Protein AF-A0A6A3D4T0-F1 (afdb_monomer_lite)

Secondary structure (DSSP, 8-state):
-HHHHHHHHHHH-GGGPPTTTHHHHHHHHHHHHTS-HHHHHHHHHHHHHHHHHHHHHHHHHHSS-----HHHHHHHHHHHHHHHHHHHHHHHHHHHHHHHHHHHHHHHHHHHHHHHHHHHHGGGGHHHHHHHHHHHHHHHHHHHHHHHHHHHHHHHHHHHHHHHHHHHHHHHH--

Radius of gyration: 50.61 Å; chains: 1; bounding box: 106×32×136 Å

Sequence (175 aa):
MDTVLLQEVLAHNPFEAGRGSKTAAWAPIADPVGVDARRCRDHCGLLVVGFKSKIAASEKASGVVESHTEMDDLLANVAELAAEEEERKAEKTAEKEAKERDNERADGMRDEAMKGMNKRKTKGDILPALIERVRERDEFNREIAIRTVANEENRLALERERLELEKKERAAFIQ

Organism: NCBI:txid53985

Foldseek 3Di:
DLVLLLVLCVVQVLLPDDPPCSQVSQCVSCVVVVHHSVCSVVVLVVLLVVLVVLVVVCCVPPVDDPDDDVSNVSSVVSNVSNVVSVVVVVVVVVVVVVVVVVVVVVVVVVVVVVVVVVVVVVCVVVVVVVVVVVVVVVVVVVVVVVVVVVVVVVVVVVVVVVVVVVVVVVVVVVD

pLDDT: mean 89.01, std 10.06, range [47.88, 97.5]

Structure (mmCIF, N/CA/C/O backbone):
data_AF-A0A6A3D4T0-F1
#
_entry.id   AF-A0A6A3D4T0-F1
#
loop_
_atom_site.group_PDB
_atom_site.id
_atom_site.type_symbol
_atom_site.label_atom_id
_atom_site.label_alt_id
_atom_site.label_comp_id
_atom_site.label_asym_id
_atom_site.label_entity_id
_atom_site.label_seq_id
_atom_site.pdbx_PDB_ins_code
_atom_site.Cartn_x
_atom_site.Cartn_y
_atom_site.Cartn_z
_atom_site.occupancy
_atom_site.B_iso_or_equiv
_atom_site.auth_seq_id
_atom_site.auth_comp_id
_atom_site.auth_asym_id
_atom_site.auth_atom_id
_atom_site.pdbx_PDB_model_num
ATOM 1 N N . MET A 1 1 ? -24.782 -6.475 28.572 1.00 78.81 1 MET A N 1
ATOM 2 C CA . MET A 1 1 ? -24.835 -6.020 27.168 1.00 78.81 1 MET A CA 1
ATOM 3 C C . MET A 1 1 ? -23.427 -5.973 26.600 1.00 78.81 1 MET A C 1
ATOM 5 O O . MET A 1 1 ? -23.157 -6.730 25.68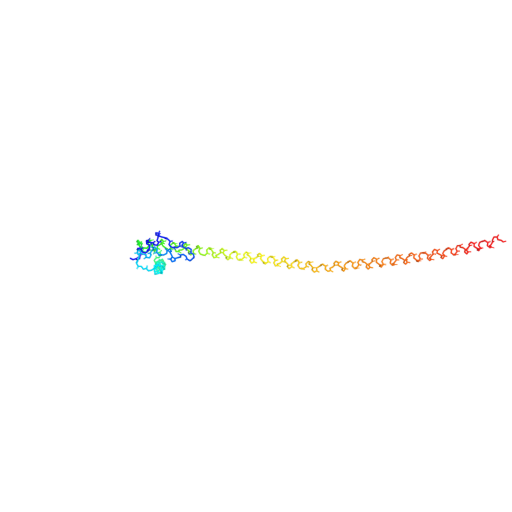4 1.00 78.81 1 MET A O 1
ATOM 9 N N . ASP A 1 2 ? -22.520 -5.201 27.203 1.00 93.31 2 ASP A N 1
ATOM 10 C CA . ASP A 1 2 ? -21.128 -5.080 26.732 1.00 93.31 2 ASP A CA 1
ATOM 11 C C . ASP A 1 2 ? -20.336 -6.390 26.821 1.00 93.31 2 ASP A C 1
ATOM 13 O O . ASP A 1 2 ? -19.653 -6.751 25.873 1.00 93.31 2 ASP A O 1
ATOM 17 N N . THR A 1 3 ? -20.493 -7.154 27.907 1.00 94.12 3 THR A N 1
ATOM 18 C CA . THR A 1 3 ? -19.865 -8.479 28.050 1.00 94.12 3 THR A CA 1
ATOM 19 C C . THR A 1 3 ? -20.283 -9.443 26.941 1.00 94.12 3 THR A C 1
ATOM 21 O O . THR A 1 3 ? -19.425 -10.054 26.317 1.00 94.12 3 THR A O 1
ATOM 24 N N . VAL A 1 4 ? -21.589 -9.528 26.660 1.00 95.06 4 VAL A N 1
ATOM 25 C CA . VAL A 1 4 ? -22.146 -10.352 25.573 1.00 95.06 4 VAL A CA 1
ATOM 26 C C . VAL A 1 4 ? -21.589 -9.891 24.229 1.00 95.06 4 VAL A C 1
ATOM 28 O O . VAL A 1 4 ? -21.084 -10.708 23.475 1.00 95.06 4 VAL A O 1
ATOM 31 N N . LEU A 1 5 ? -21.592 -8.582 23.955 1.00 95.75 5 LEU A N 1
ATOM 32 C CA . LEU A 1 5 ? -21.020 -8.041 22.723 1.00 95.75 5 LEU A CA 1
ATOM 33 C C . LEU A 1 5 ? -19.550 -8.447 22.549 1.00 95.75 5 LEU A C 1
ATOM 35 O O . LEU A 1 5 ? -19.184 -8.915 21.478 1.00 95.75 5 LEU A O 1
ATOM 39 N N . LEU A 1 6 ? -18.711 -8.282 23.574 1.00 96.75 6 LEU A N 1
ATOM 40 C CA . LEU A 1 6 ? -17.286 -8.609 23.478 1.00 96.75 6 LEU A CA 1
ATOM 41 C C . LEU A 1 6 ? -17.050 -10.118 23.328 1.00 96.75 6 LEU A C 1
ATOM 43 O O . LEU A 1 6 ? -16.197 -10.516 22.543 1.00 96.75 6 LEU A O 1
ATOM 47 N N . GLN A 1 7 ? -17.823 -10.957 24.022 1.00 96.44 7 GLN A N 1
ATOM 48 C CA . GLN A 1 7 ? -17.754 -12.414 23.870 1.00 96.44 7 GLN A CA 1
ATOM 49 C C . GLN A 1 7 ? -18.118 -12.853 22.448 1.00 96.44 7 GLN A C 1
ATOM 51 O O . GLN A 1 7 ? -17.376 -13.621 21.839 1.00 96.44 7 GLN A O 1
ATOM 56 N N . GLU A 1 8 ? -19.205 -12.319 21.890 1.00 97.00 8 GLU A N 1
ATOM 57 C CA . GLU A 1 8 ? -19.619 -12.601 20.512 1.00 97.00 8 GLU A CA 1
ATOM 58 C C . GLU A 1 8 ? -18.600 -12.073 19.488 1.00 97.00 8 GLU A C 1
ATOM 60 O O . GLU A 1 8 ? -18.301 -12.737 18.495 1.00 97.00 8 GLU A O 1
ATOM 65 N N . VAL A 1 9 ? -17.998 -10.904 19.738 1.00 96.75 9 VAL A N 1
ATOM 66 C CA . VAL A 1 9 ? -16.911 -10.362 18.906 1.00 96.75 9 VAL A CA 1
ATOM 67 C C . VAL A 1 9 ? -15.698 -11.289 18.900 1.00 96.75 9 VAL A C 1
ATOM 69 O O . VAL A 1 9 ? -15.140 -11.525 17.831 1.00 96.75 9 VAL A O 1
ATOM 72 N N . LEU A 1 10 ? -15.307 -11.841 20.051 1.00 96.38 10 LEU A N 1
ATOM 73 C CA . LEU A 1 10 ? -14.208 -12.808 20.131 1.00 96.38 10 LEU A CA 1
ATOM 74 C C . LEU A 1 10 ? -14.563 -14.142 19.464 1.00 96.38 10 LEU A C 1
ATOM 76 O O . LEU A 1 10 ? -13.711 -14.738 18.811 1.00 96.38 10 LEU A O 1
ATOM 80 N N . ALA A 1 11 ? -15.811 -14.597 19.585 1.00 95.81 11 ALA A N 1
ATOM 81 C CA . ALA A 1 11 ? -16.265 -15.850 18.985 1.00 95.81 11 ALA A CA 1
ATOM 82 C C . ALA A 1 11 ? -16.332 -15.790 17.449 1.00 95.81 11 ALA A C 1
ATOM 84 O O . ALA A 1 11 ? -16.013 -16.768 16.774 1.00 95.81 11 ALA A O 1
ATOM 85 N N . HIS A 1 12 ? -16.747 -14.648 16.893 1.00 94.31 12 HIS A N 1
ATOM 86 C CA . HIS A 1 12 ? -16.965 -14.482 15.454 1.00 94.31 12 HIS A CA 1
ATOM 87 C C . HIS A 1 12 ? -15.830 -13.759 14.716 1.00 94.31 12 HIS A C 1
ATOM 89 O O . HIS A 1 12 ? -15.805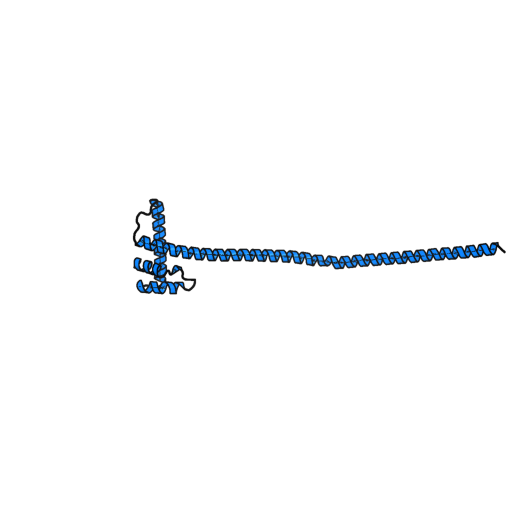 -13.795 13.487 1.00 94.31 12 HIS A O 1
ATOM 95 N N . ASN A 1 13 ? -14.930 -13.090 15.441 1.00 94.56 13 ASN A N 1
ATOM 96 C CA . ASN A 1 13 ? -13.817 -12.285 14.930 1.00 94.56 13 ASN A CA 1
ATOM 97 C C . ASN A 1 13 ? -14.169 -11.447 13.678 1.00 94.56 13 ASN A C 1
ATOM 99 O O . ASN A 1 13 ? -13.663 -11.672 12.573 1.00 94.56 13 ASN A O 1
ATOM 103 N N . PRO A 1 14 ? -15.026 -10.421 13.815 1.00 94.44 14 PRO A N 1
ATOM 104 C CA . PRO A 1 14 ? -15.474 -9.626 12.677 1.00 94.44 14 PRO A CA 1
ATOM 105 C C . PRO A 1 14 ? -14.371 -8.719 12.092 1.00 94.44 14 PRO A C 1
ATOM 107 O O . PRO A 1 14 ? -14.599 -8.060 11.072 1.00 94.44 14 PRO A O 1
ATOM 110 N N . PHE A 1 15 ? -13.195 -8.657 12.728 1.00 93.75 15 PHE A N 1
ATOM 111 C CA . PHE A 1 15 ? -12.041 -7.865 12.301 1.00 93.75 15 PHE A CA 1
ATOM 112 C C . PHE A 1 15 ? -11.275 -8.513 11.144 1.00 93.75 15 PHE A C 1
ATOM 114 O O . PHE A 1 15 ? -10.629 -7.810 10.370 1.00 93.75 15 PHE A O 1
ATOM 121 N N . GLU A 1 16 ? -11.388 -9.825 10.941 1.00 92.31 16 GLU A N 1
ATOM 122 C CA . GLU A 1 16 ? -10.819 -10.505 9.767 1.00 92.31 16 GLU A CA 1
ATOM 123 C C . GLU A 1 16 ? -11.575 -10.193 8.467 1.00 92.31 16 GLU A C 1
ATOM 125 O O . GLU A 1 16 ? -11.065 -10.404 7.363 1.00 92.31 16 GLU A O 1
ATOM 130 N N . ALA A 1 17 ? -12.787 -9.642 8.573 1.00 91.50 17 ALA A N 1
ATOM 131 C CA . ALA A 1 17 ? -13.632 -9.370 7.425 1.00 91.50 17 ALA A CA 1
ATOM 132 C C . ALA A 1 17 ? -12.982 -8.385 6.437 1.00 91.50 17 ALA A C 1
ATOM 134 O O . ALA A 1 17 ? -12.615 -7.252 6.765 1.00 91.50 17 ALA A O 1
ATOM 135 N N . GLY A 1 18 ? -12.908 -8.807 5.174 1.00 85.88 18 GLY A N 1
ATOM 136 C CA . GLY A 1 18 ? -12.438 -7.979 4.071 1.00 85.88 18 GLY A CA 1
ATOM 137 C C . GLY A 1 18 ? -13.278 -6.718 3.822 1.00 85.88 18 GLY A C 1
ATOM 138 O O . GLY A 1 18 ? -14.387 -6.512 4.328 1.00 85.88 18 GLY A O 1
ATOM 139 N N . ARG A 1 19 ? -12.748 -5.835 2.968 1.00 81.50 19 ARG A N 1
ATOM 140 C CA . ARG A 1 19 ? -13.474 -4.638 2.519 1.00 81.50 19 ARG A CA 1
ATOM 141 C C . ARG A 1 19 ? -14.785 -5.061 1.843 1.00 81.50 19 ARG A C 1
ATOM 143 O O . ARG A 1 19 ? -14.770 -5.849 0.909 1.00 81.50 19 ARG A O 1
ATOM 150 N N . GLY A 1 20 ? -15.904 -4.498 2.300 1.00 85.00 20 GLY A N 1
ATOM 151 C CA . GLY A 1 20 ? -17.240 -4.774 1.758 1.00 85.00 20 GLY A CA 1
ATOM 152 C C . GLY A 1 20 ? -18.024 -5.872 2.486 1.00 85.00 20 GLY A C 1
ATOM 153 O O . GLY A 1 20 ? -19.244 -5.883 2.375 1.00 85.00 20 GLY A O 1
ATOM 154 N N . SER A 1 21 ? -17.382 -6.723 3.296 1.00 90.38 21 SER A N 1
ATOM 155 C CA . SER A 1 21 ? -18.065 -7.792 4.048 1.00 90.38 21 SER A CA 1
ATOM 156 C C . SER A 1 21 ? -18.253 -7.496 5.537 1.00 90.38 21 SER A C 1
ATOM 158 O O . SER A 1 21 ? -18.918 -8.263 6.228 1.00 90.38 21 SER A O 1
ATOM 160 N N . LYS A 1 22 ? -17.757 -6.355 6.040 1.00 87.69 22 LYS A N 1
ATOM 161 C CA . LYS A 1 22 ? -17.879 -5.990 7.462 1.00 87.69 22 LYS A CA 1
ATOM 162 C C . LYS A 1 22 ? -19.318 -6.066 7.977 1.00 87.69 22 LYS A C 1
ATOM 164 O O . LYS A 1 22 ? -19.562 -6.634 9.025 1.00 87.69 22 LYS A O 1
ATOM 169 N N . THR A 1 23 ? -20.305 -5.514 7.275 1.00 88.19 23 THR A N 1
ATOM 170 C CA . THR A 1 23 ? -21.694 -5.543 7.781 1.00 88.19 23 THR A CA 1
ATOM 171 C C . THR A 1 23 ? -22.239 -6.964 7.915 1.00 88.19 23 THR A C 1
ATOM 173 O O . THR A 1 23 ? -22.933 -7.236 8.886 1.00 88.19 23 THR A O 1
ATOM 176 N N . ALA A 1 24 ? -21.860 -7.873 7.014 1.00 92.00 24 ALA A N 1
ATOM 177 C CA . ALA A 1 24 ? -22.223 -9.283 7.115 1.00 92.00 24 ALA A CA 1
ATOM 178 C C . ALA A 1 24 ? -21.504 -9.980 8.282 1.00 92.00 24 ALA A C 1
ATOM 180 O O . ALA A 1 24 ? -22.132 -10.739 9.007 1.00 92.00 24 ALA A O 1
ATOM 181 N N . ALA A 1 25 ? -20.224 -9.674 8.512 1.00 94.44 25 ALA A N 1
ATOM 182 C CA . ALA A 1 25 ? -19.456 -10.241 9.624 1.00 94.44 25 ALA A CA 1
ATOM 183 C C . ALA A 1 25 ? -19.975 -9.808 11.006 1.00 94.44 25 ALA A C 1
ATOM 185 O O . ALA A 1 25 ? -19.896 -10.564 11.965 1.00 94.44 25 ALA A O 1
ATOM 186 N N . TRP A 1 26 ? -20.543 -8.602 11.102 1.00 95.62 26 TRP A N 1
ATOM 187 C CA . TRP A 1 26 ? -21.138 -8.083 12.337 1.00 95.62 26 TRP A CA 1
ATOM 188 C C . TRP A 1 26 ? -22.607 -8.502 12.542 1.00 95.62 26 TRP A C 1
ATOM 190 O O . TRP A 1 26 ? -23.139 -8.296 13.627 1.00 95.62 26 TRP A O 1
ATOM 200 N N . ALA A 1 27 ? -23.271 -9.075 11.532 1.00 94.00 27 ALA A N 1
ATOM 201 C CA . ALA A 1 27 ? -24.663 -9.524 11.625 1.00 94.00 27 ALA A CA 1
ATOM 202 C C . ALA A 1 27 ? -24.901 -10.653 12.652 1.00 94.00 27 ALA A C 1
ATOM 204 O O . ALA A 1 27 ? -25.792 -10.483 13.476 1.00 94.00 27 ALA A O 1
ATOM 205 N N . PRO A 1 28 ? -24.115 -11.747 12.703 1.00 93.94 28 PRO A N 1
ATOM 206 C CA . PRO A 1 28 ? -24.333 -12.801 13.702 1.00 93.94 28 PRO A CA 1
ATOM 207 C C . PRO A 1 28 ? -24.101 -12.326 15.146 1.00 93.94 28 PRO A C 1
ATOM 209 O O . PRO A 1 28 ? -24.698 -12.863 16.065 1.00 93.94 28 PRO A O 1
ATOM 212 N N . ILE A 1 29 ? -23.296 -11.276 15.340 1.00 95.44 29 ILE A N 1
ATOM 213 C CA . ILE A 1 29 ? -23.054 -10.631 16.644 1.00 95.44 29 ILE A CA 1
ATOM 214 C C . ILE A 1 29 ? -24.234 -9.730 17.044 1.00 95.44 29 ILE A C 1
ATOM 216 O O . ILE A 1 29 ? -24.486 -9.483 18.220 1.00 95.44 29 ILE A O 1
ATOM 220 N N . ALA A 1 30 ? -24.952 -9.192 16.058 1.00 93.38 30 ALA A N 1
ATOM 221 C CA . ALA A 1 30 ? -26.071 -8.280 16.253 1.00 93.38 30 ALA A CA 1
ATOM 222 C C . ALA A 1 30 ? -27.272 -8.979 16.913 1.00 93.38 30 ALA A C 1
ATOM 224 O O . ALA A 1 30 ? -27.908 -8.402 17.798 1.00 93.38 30 ALA A O 1
ATOM 225 N N . ASP A 1 31 ? -27.536 -10.232 16.530 1.00 90.75 31 ASP A N 1
ATOM 226 C CA . ASP A 1 31 ? -28.716 -10.978 16.974 1.00 90.75 31 ASP A CA 1
ATOM 227 C C . ASP A 1 31 ? -28.719 -11.250 18.496 1.00 90.75 31 ASP A C 1
ATOM 229 O O . ASP A 1 31 ? -29.715 -10.913 19.142 1.00 90.75 31 ASP A O 1
ATOM 233 N N . PRO A 1 32 ? -27.631 -11.755 19.124 1.00 91.12 32 PRO A N 1
ATOM 234 C CA . PRO A 1 32 ? -27.579 -11.955 20.577 1.00 91.12 32 PRO A CA 1
ATOM 235 C C . PRO A 1 32 ? -27.582 -10.647 21.378 1.00 91.12 32 PRO A C 1
ATOM 237 O O . PRO A 1 32 ? -28.056 -10.610 22.514 1.00 91.12 32 PRO A O 1
ATOM 240 N N . VAL A 1 33 ? -27.050 -9.563 20.803 1.00 90.88 33 VAL A N 1
ATOM 241 C CA . VAL A 1 33 ? -26.965 -8.246 21.459 1.00 90.88 33 VAL A CA 1
ATOM 242 C C . VAL A 1 33 ? -28.287 -7.471 21.343 1.00 90.88 33 VAL A C 1
ATOM 244 O O . VAL A 1 33 ? -28.562 -6.594 22.164 1.00 90.88 33 VAL A O 1
ATOM 247 N N . GLY A 1 34 ? -29.128 -7.802 20.358 1.00 90.88 34 GLY A N 1
ATOM 248 C CA . GLY A 1 34 ? -30.439 -7.184 20.147 1.00 90.88 34 GLY A CA 1
ATOM 249 C C . GLY A 1 34 ? -30.378 -5.773 19.549 1.00 90.88 34 GLY A C 1
ATOM 250 O O . GLY A 1 34 ? -31.304 -4.981 19.735 1.00 90.88 34 GLY A O 1
ATOM 251 N N . VAL A 1 35 ? -29.292 -5.430 18.851 1.00 90.94 35 VAL A N 1
ATOM 252 C CA . VAL A 1 35 ? -29.114 -4.141 18.153 1.00 90.94 35 VAL A CA 1
ATOM 253 C C . VAL A 1 35 ? -28.605 -4.383 16.739 1.00 90.94 35 VAL A C 1
ATOM 255 O O . VAL A 1 35 ? -28.117 -5.461 16.446 1.00 90.94 35 VAL A O 1
ATOM 258 N N . ASP A 1 36 ? -28.697 -3.400 15.842 1.00 93.38 36 ASP A N 1
ATOM 259 C CA . ASP A 1 36 ? -28.194 -3.579 14.479 1.00 93.38 36 ASP A CA 1
ATOM 260 C C . ASP A 1 36 ? -26.657 -3.705 14.417 1.00 93.38 36 ASP A C 1
ATOM 262 O O . ASP A 1 36 ? -25.917 -3.145 15.230 1.00 93.38 36 ASP A O 1
ATOM 266 N N . ALA A 1 37 ? -26.168 -4.406 13.390 1.00 92.88 37 ALA A N 1
ATOM 267 C CA . ALA A 1 37 ? -24.748 -4.707 13.192 1.00 92.88 37 ALA A CA 1
ATOM 268 C C . ALA A 1 37 ? -23.839 -3.465 13.162 1.00 92.88 37 ALA A C 1
ATOM 270 O O . ALA A 1 37 ? -22.661 -3.542 13.522 1.00 92.88 37 ALA A O 1
ATOM 271 N N . ARG A 1 38 ? -24.358 -2.309 12.722 1.00 93.25 38 ARG A N 1
ATOM 272 C CA . ARG A 1 38 ? -23.589 -1.061 12.720 1.00 93.25 38 ARG A CA 1
ATOM 273 C C . ARG A 1 38 ? -23.437 -0.531 14.141 1.00 93.25 38 ARG A C 1
ATOM 275 O O . ARG A 1 38 ? -22.317 -0.213 14.525 1.00 93.25 38 ARG A O 1
ATOM 282 N N . ARG A 1 39 ? -24.513 -0.503 14.931 1.00 94.00 39 ARG A N 1
ATOM 283 C CA . ARG A 1 39 ? -24.450 -0.121 16.350 1.00 94.00 39 ARG A CA 1
ATOM 284 C C . ARG A 1 39 ? -23.525 -1.026 17.158 1.00 94.00 3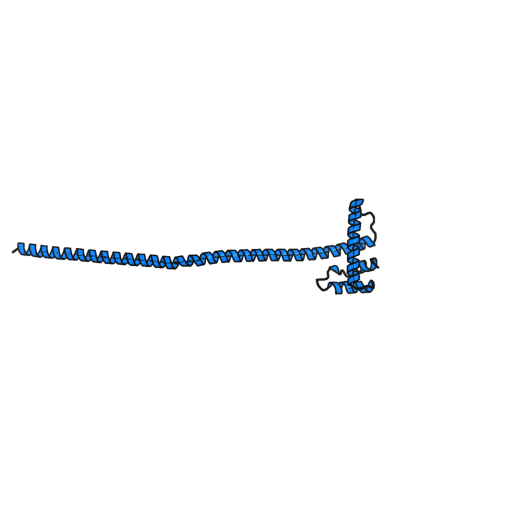9 ARG A C 1
ATOM 286 O O . ARG A 1 39 ? -22.755 -0.493 17.948 1.00 94.00 39 ARG A O 1
ATOM 293 N N . CYS A 1 40 ? -23.537 -2.344 16.933 1.00 94.38 40 CYS A N 1
ATOM 294 C CA . CYS A 1 40 ? -22.584 -3.262 17.579 1.00 94.38 40 CYS A CA 1
ATOM 295 C C . CYS A 1 40 ? -21.134 -2.854 17.312 1.00 94.38 40 CYS A C 1
ATOM 297 O O . CYS A 1 40 ? -20.332 -2.752 18.238 1.00 94.38 40 CYS A O 1
ATOM 299 N N . ARG A 1 41 ? -20.808 -2.584 16.043 1.00 94.50 41 ARG A N 1
ATOM 300 C CA . ARG A 1 41 ? -19.462 -2.179 15.634 1.00 94.50 41 ARG A CA 1
ATOM 301 C C . ARG A 1 41 ? -19.052 -0.849 16.250 1.00 94.50 41 ARG A C 1
ATOM 303 O O . ARG A 1 41 ? -17.957 -0.745 16.794 1.00 94.50 41 ARG A O 1
ATOM 310 N N . ASP A 1 42 ? -19.917 0.156 16.144 1.00 95.38 42 ASP A N 1
ATOM 311 C CA . ASP A 1 42 ? -19.633 1.502 16.638 1.00 95.38 42 ASP A CA 1
ATOM 312 C C . ASP A 1 42 ? -19.457 1.475 18.168 1.00 95.38 42 ASP A C 1
ATOM 314 O O . ASP A 1 42 ? -18.498 2.043 18.691 1.00 95.38 42 ASP A O 1
ATOM 318 N N . HIS A 1 43 ? -20.312 0.731 18.880 1.00 96.06 43 HIS A N 1
ATOM 319 C CA . HIS A 1 43 ? -20.211 0.544 20.330 1.00 96.06 43 HIS A CA 1
ATOM 320 C C . HIS A 1 43 ? -18.938 -0.205 20.734 1.00 96.06 43 HIS A C 1
ATOM 322 O O . HIS A 1 43 ? -18.207 0.255 21.607 1.00 96.06 43 HIS A O 1
ATOM 328 N N . CYS A 1 44 ? -18.603 -1.301 20.045 1.00 96.56 44 CYS A N 1
ATOM 329 C CA . CYS A 1 44 ? -17.348 -2.023 20.264 1.00 96.56 44 CYS A CA 1
ATOM 330 C C . CYS A 1 44 ? -16.127 -1.110 20.066 1.00 96.56 44 CYS A C 1
ATOM 332 O O . CYS A 1 44 ? -15.188 -1.147 20.860 1.00 96.56 44 CYS A O 1
ATOM 334 N N . GLY A 1 45 ? -16.145 -0.257 19.037 1.00 96.12 45 GLY A N 1
ATOM 335 C CA . GLY A 1 45 ? -15.083 0.719 18.793 1.00 96.12 45 GLY A CA 1
ATOM 336 C C . GLY A 1 45 ? -14.924 1.715 19.943 1.00 96.12 45 GLY A C 1
ATOM 337 O O . GLY A 1 45 ? -13.804 1.965 20.389 1.00 96.12 45 GLY A O 1
ATOM 338 N N . LEU A 1 46 ? -16.032 2.244 20.470 1.00 97.50 46 LEU A N 1
ATOM 339 C CA . LEU A 1 46 ? -16.012 3.147 21.625 1.00 97.50 46 LEU A CA 1
ATOM 340 C C . LEU A 1 46 ? -15.462 2.469 22.884 1.00 97.50 46 LEU A C 1
ATOM 342 O O . LEU A 1 46 ? -14.657 3.076 23.591 1.00 97.50 46 LEU A O 1
ATOM 346 N N . LEU A 1 47 ? -15.847 1.216 23.138 1.00 96.50 47 LEU A N 1
ATOM 347 C CA . LEU A 1 47 ? -15.346 0.434 24.270 1.00 96.50 47 LEU A CA 1
ATOM 348 C C . LEU A 1 47 ? -13.826 0.235 24.193 1.00 96.50 47 LEU A C 1
ATOM 350 O O . LEU A 1 47 ? -13.122 0.502 25.166 1.00 96.50 47 LEU A O 1
ATOM 354 N N . VAL A 1 48 ? -13.302 -0.144 23.023 1.00 96.25 48 VAL A N 1
ATOM 355 C CA . VAL A 1 48 ? -11.855 -0.320 22.807 1.00 96.25 48 VAL A CA 1
ATOM 356 C C . VAL A 1 48 ? -11.096 1.001 22.974 1.00 96.25 48 VAL A C 1
ATOM 358 O O . VAL A 1 48 ? -10.045 1.035 23.614 1.00 96.25 48 VAL A O 1
ATOM 361 N N . VAL A 1 49 ? -11.617 2.109 22.435 1.00 96.75 49 VAL A N 1
ATOM 362 C CA . VAL A 1 49 ? -10.995 3.439 22.583 1.00 96.75 49 VAL A CA 1
ATOM 363 C C . VAL A 1 49 ? -10.990 3.885 24.047 1.00 96.75 49 VAL A C 1
ATOM 365 O O . VAL A 1 49 ? -9.971 4.378 24.543 1.00 96.75 49 VAL A O 1
ATOM 368 N N . GLY A 1 50 ? -12.104 3.690 24.755 1.00 95.44 50 GLY A N 1
ATOM 369 C CA . GLY A 1 50 ? -12.217 3.998 26.178 1.00 95.44 50 GLY A CA 1
ATOM 370 C C . GLY A 1 50 ? -11.241 3.178 27.022 1.00 95.44 50 GLY A C 1
ATOM 371 O O . GLY A 1 50 ? -10.541 3.741 27.863 1.00 95.44 50 GLY A O 1
ATOM 372 N N . PHE A 1 51 ? -11.123 1.879 26.740 1.00 94.31 51 PHE A N 1
ATOM 373 C CA . PHE A 1 51 ? -10.181 0.981 27.405 1.00 94.31 51 PHE A CA 1
ATOM 374 C C . PHE A 1 51 ? -8.726 1.423 27.222 1.00 94.31 51 PHE A C 1
ATOM 376 O O . PHE A 1 51 ? -8.028 1.653 28.208 1.00 94.31 51 PHE A O 1
ATOM 383 N N . LYS A 1 52 ? -8.283 1.649 25.977 1.00 93.44 52 LYS A N 1
ATOM 384 C CA . LYS A 1 52 ? -6.924 2.144 25.685 1.00 93.44 52 LYS A CA 1
ATOM 385 C C . LYS A 1 52 ? -6.626 3.458 26.412 1.00 93.44 52 LYS A C 1
ATOM 387 O O . LYS A 1 52 ? -5.536 3.638 26.950 1.00 93.44 52 LYS A O 1
ATOM 392 N N . SER A 1 53 ? -7.611 4.354 26.483 1.00 94.06 53 SER A N 1
ATOM 393 C CA . SER A 1 53 ? -7.483 5.633 27.192 1.00 94.06 53 SER A CA 1
ATOM 394 C C . SER A 1 53 ? -7.363 5.453 28.711 1.00 94.06 53 SER A C 1
ATOM 396 O O . SER A 1 53 ? -6.551 6.129 29.341 1.00 94.06 53 SER A O 1
ATOM 398 N N . LYS A 1 54 ? -8.133 4.526 29.300 1.00 91.38 54 LYS A N 1
ATOM 399 C CA . LYS A 1 54 ? -8.049 4.158 30.724 1.00 91.38 54 LYS A CA 1
ATOM 400 C C . LYS A 1 54 ? -6.667 3.595 31.063 1.00 91.38 54 LYS A C 1
ATOM 402 O O . LYS A 1 54 ? -6.065 4.047 32.033 1.00 91.38 54 LYS A O 1
ATOM 407 N N . ILE A 1 55 ? -6.153 2.667 30.253 1.00 90.50 55 ILE A N 1
ATOM 408 C CA . ILE A 1 55 ? -4.823 2.069 30.450 1.00 90.50 55 ILE A CA 1
ATOM 409 C C . ILE A 1 55 ? -3.733 3.142 30.373 1.00 90.50 55 ILE A C 1
ATOM 411 O O . ILE A 1 55 ? -2.979 3.299 31.329 1.00 90.50 55 ILE A O 1
ATOM 415 N N . ALA A 1 56 ? -3.725 3.966 29.321 1.00 90.81 56 ALA A N 1
ATOM 416 C CA . ALA A 1 56 ? -2.738 5.037 29.168 1.00 90.81 56 ALA A CA 1
ATOM 417 C C . ALA A 1 56 ? -2.778 6.058 30.323 1.00 90.81 56 ALA A C 1
ATOM 419 O O . ALA A 1 56 ? -1.743 6.573 30.752 1.00 90.81 56 ALA A O 1
ATOM 420 N N . ALA A 1 57 ? -3.969 6.363 30.849 1.00 90.12 57 ALA A N 1
ATOM 421 C CA . ALA A 1 57 ? -4.114 7.233 32.012 1.00 90.12 57 ALA A CA 1
ATOM 422 C C . ALA A 1 57 ? -3.574 6.581 33.298 1.00 90.12 57 ALA A C 1
ATOM 424 O O . ALA A 1 57 ? -2.886 7.255 34.064 1.00 90.12 57 ALA A O 1
ATOM 425 N N . SER A 1 58 ? -3.843 5.288 33.512 1.00 86.94 58 SER A N 1
ATOM 426 C CA . SER A 1 58 ? -3.331 4.518 34.656 1.00 86.94 58 SER A CA 1
ATOM 427 C C . SER A 1 58 ? -1.805 4.427 34.628 1.00 86.94 58 SER A C 1
ATOM 429 O O . SER A 1 58 ? -1.148 4.744 35.618 1.00 86.94 58 SER A O 1
ATOM 431 N N . GLU A 1 59 ? -1.229 4.081 33.474 1.00 87.50 59 GLU A N 1
ATOM 432 C CA . GLU A 1 59 ? 0.222 4.027 33.265 1.00 87.50 59 GLU A CA 1
ATOM 433 C C . GLU A 1 59 ? 0.876 5.386 33.525 1.00 87.50 59 GLU A C 1
ATOM 435 O O . GLU A 1 59 ? 1.908 5.467 34.186 1.00 87.50 59 GLU A O 1
ATOM 440 N N . LYS A 1 60 ? 0.252 6.478 33.073 1.00 90.38 60 LYS A N 1
ATOM 441 C CA . LYS A 1 60 ? 0.763 7.832 33.311 1.00 90.38 60 LYS A CA 1
ATOM 442 C C . LYS A 1 60 ? 0.687 8.253 34.781 1.00 90.38 60 LYS A C 1
ATOM 444 O O . LYS A 1 60 ? 1.554 8.996 35.236 1.00 90.38 60 LYS A O 1
ATOM 449 N N . ALA A 1 61 ? -0.367 7.860 35.492 1.00 88.06 61 ALA A N 1
ATOM 450 C CA . ALA A 1 61 ? -0.613 8.302 36.862 1.00 88.06 61 ALA A CA 1
ATOM 451 C C . ALA A 1 61 ? 0.169 7.486 37.901 1.00 88.06 61 ALA A C 1
ATOM 453 O O . ALA A 1 61 ? 0.747 8.065 38.817 1.00 88.06 61 ALA A O 1
ATOM 454 N N . SER A 1 62 ? 0.177 6.160 37.754 1.00 83.00 62 SER A N 1
ATOM 455 C CA . SER A 1 62 ? 0.675 5.215 38.764 1.00 83.00 62 SER A CA 1
ATOM 456 C C . SER A 1 62 ? 1.860 4.376 38.260 1.00 83.00 62 SER A C 1
ATOM 458 O O . SER A 1 62 ? 2.576 3.759 39.045 1.00 83.00 62 SER A O 1
ATOM 460 N N . GLY A 1 63 ? 2.108 4.349 36.944 1.00 79.31 63 GLY A N 1
ATOM 461 C CA . GLY A 1 63 ? 3.104 3.461 36.328 1.00 79.31 63 GLY A CA 1
ATOM 462 C C . GLY A 1 63 ? 2.681 1.988 36.289 1.00 79.31 63 GLY A C 1
ATOM 463 O O . GLY A 1 63 ? 3.434 1.152 35.798 1.00 79.31 63 GLY A O 1
ATOM 464 N N . VAL A 1 64 ? 1.490 1.667 36.801 1.00 71.69 64 VAL A N 1
ATOM 465 C CA . VAL A 1 64 ? 0.935 0.315 36.915 1.00 71.69 64 VAL A CA 1
ATOM 466 C C . VAL A 1 64 ? -0.551 0.348 36.539 1.00 71.69 64 VAL A C 1
ATOM 468 O O . VAL A 1 64 ? -1.242 1.350 36.747 1.00 71.69 64 VAL A O 1
ATOM 471 N N . VAL A 1 65 ? -1.052 -0.748 35.967 1.00 69.56 65 VAL A N 1
ATOM 472 C CA . VAL A 1 65 ? -2.488 -0.972 35.746 1.00 69.56 65 VAL A CA 1
ATOM 473 C C . VAL A 1 65 ? -3.107 -1.470 37.057 1.00 69.56 65 VAL A C 1
ATOM 475 O O . VAL A 1 65 ? -2.830 -2.582 37.497 1.00 69.56 65 VAL A O 1
ATOM 478 N N . GLU A 1 66 ? -3.910 -0.627 37.711 1.00 60.88 66 GLU A N 1
ATOM 479 C CA . GLU A 1 66 ? -4.337 -0.821 39.112 1.00 60.88 66 GLU A CA 1
ATOM 480 C C . GLU A 1 66 ? -5.506 -1.806 39.324 1.00 60.88 66 GLU A C 1
ATOM 482 O O . GLU A 1 66 ? -5.765 -2.203 40.459 1.00 60.88 66 GLU A O 1
ATOM 487 N N . SER A 1 67 ? -6.209 -2.253 38.275 1.00 59.75 67 SER A N 1
ATOM 488 C CA . SER A 1 67 ? -7.263 -3.272 38.412 1.00 59.75 67 SER A CA 1
ATOM 489 C C . SER A 1 67 ? -7.462 -4.074 37.125 1.00 59.75 67 SER A C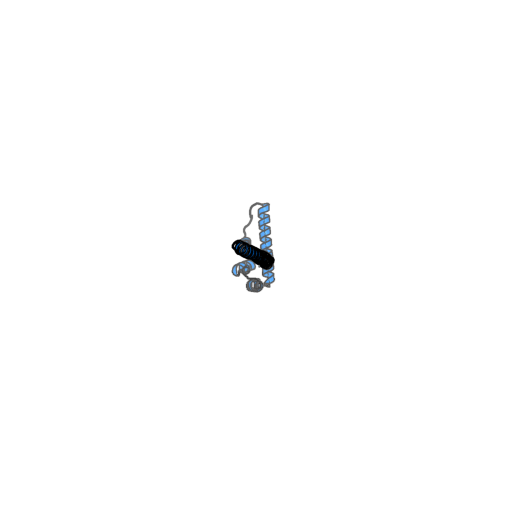 1
ATOM 491 O O . SER A 1 67 ? -7.729 -3.470 36.085 1.00 59.75 67 SER A O 1
ATOM 493 N N . HIS A 1 68 ? -7.403 -5.406 37.213 1.00 72.25 68 HIS A N 1
ATOM 494 C CA . HIS A 1 68 ? -7.757 -6.325 36.128 1.00 72.25 68 HIS A CA 1
ATOM 495 C C . HIS A 1 68 ? -9.117 -6.957 36.429 1.00 72.25 68 HIS A C 1
ATOM 497 O O . HIS A 1 68 ? -9.250 -7.734 37.376 1.00 72.25 68 HIS A O 1
ATOM 503 N N . THR A 1 69 ? -10.143 -6.579 35.673 1.00 88.12 69 THR A N 1
ATOM 504 C CA . THR A 1 69 ? -11.455 -7.237 35.710 1.00 88.12 69 THR A CA 1
ATOM 505 C C . THR A 1 69 ? -11.607 -8.176 34.516 1.00 88.12 69 THR A C 1
ATOM 507 O O . THR A 1 69 ? -10.961 -7.968 33.495 1.00 88.12 69 THR A O 1
ATOM 510 N N . GLU A 1 70 ? -12.528 -9.143 34.583 1.00 89.19 70 GLU A N 1
ATOM 511 C CA . GLU A 1 70 ? -12.860 -10.001 33.427 1.00 89.19 70 GLU A CA 1
ATOM 512 C C . GLU A 1 70 ? -13.284 -9.181 32.192 1.00 89.19 70 GLU A C 1
ATOM 514 O O . GLU A 1 70 ? -13.071 -9.578 31.050 1.00 89.19 70 GLU A O 1
ATOM 519 N N . MET A 1 71 ? -13.875 -8.000 32.406 1.00 91.88 71 MET A N 1
ATOM 520 C CA . MET A 1 71 ? -14.189 -7.063 31.328 1.00 91.88 71 MET A CA 1
ATOM 521 C C . MET A 1 71 ? -12.919 -6.477 30.701 1.00 91.88 71 MET A C 1
ATOM 523 O O . MET A 1 71 ? -12.855 -6.338 29.482 1.00 91.88 71 MET A O 1
ATOM 527 N N . ASP A 1 72 ? -11.920 -6.131 31.517 1.00 92.69 72 ASP A N 1
ATOM 528 C CA . ASP A 1 72 ? -10.632 -5.642 31.024 1.00 92.69 72 ASP A CA 1
ATOM 529 C C . ASP A 1 72 ? -9.900 -6.746 30.229 1.00 92.69 72 ASP A C 1
ATOM 531 O O . ASP A 1 72 ? -9.315 -6.437 29.195 1.00 92.69 72 ASP A O 1
ATOM 535 N N . ASP A 1 73 ? -10.015 -8.024 30.625 1.00 92.38 73 ASP A N 1
ATOM 536 C CA . ASP A 1 73 ? -9.500 -9.173 29.854 1.00 92.38 73 ASP A CA 1
ATOM 537 C C . ASP A 1 73 ? -10.159 -9.280 28.469 1.00 92.38 73 ASP A C 1
ATOM 539 O O . ASP A 1 73 ? -9.485 -9.389 27.441 1.00 92.38 73 ASP A O 1
ATOM 543 N N . LEU A 1 74 ? -11.495 -9.215 28.420 1.00 95.50 74 LEU A N 1
ATOM 544 C CA . LEU A 1 74 ? -12.237 -9.240 27.157 1.00 95.50 74 LEU A CA 1
ATOM 545 C C . LEU A 1 74 ? -11.859 -8.052 26.262 1.00 95.50 74 LEU A C 1
ATOM 547 O O . LEU A 1 74 ? -11.668 -8.220 25.057 1.00 95.50 74 LEU A O 1
ATOM 551 N N . LEU A 1 75 ? -11.734 -6.856 26.842 1.00 95.69 75 LEU A N 1
ATOM 552 C CA . LEU A 1 75 ? -11.347 -5.647 26.116 1.00 95.69 75 LEU A CA 1
ATOM 553 C C . LEU A 1 75 ? -9.909 -5.710 25.608 1.00 95.69 75 LEU A C 1
ATOM 555 O O . LEU A 1 75 ? -9.665 -5.232 24.503 1.00 95.69 75 LEU A O 1
ATOM 559 N N . ALA A 1 76 ? -8.984 -6.304 26.364 1.00 94.69 76 ALA A N 1
ATOM 560 C CA . ALA A 1 76 ? -7.608 -6.509 25.929 1.00 94.69 76 ALA A CA 1
ATOM 561 C C . ALA A 1 76 ? -7.554 -7.405 24.683 1.00 94.69 76 ALA A C 1
ATOM 563 O O . ALA A 1 76 ? -7.006 -6.987 23.663 1.00 94.69 76 ALA A O 1
ATOM 564 N N . ASN A 1 77 ? -8.227 -8.559 24.716 1.00 96.12 77 ASN A N 1
ATOM 565 C CA . ASN A 1 77 ? -8.277 -9.484 23.579 1.00 96.12 77 ASN A CA 1
ATOM 566 C C . ASN A 1 77 ? -8.932 -8.841 22.342 1.00 96.12 77 ASN A C 1
ATOM 568 O O . ASN A 1 77 ? -8.430 -8.941 21.226 1.00 96.12 77 ASN A O 1
ATOM 572 N N . VAL A 1 78 ? -10.049 -8.125 22.518 1.00 96.94 78 VAL A N 1
ATOM 573 C CA . VAL A 1 78 ? -10.708 -7.421 21.402 1.00 96.94 78 VAL A CA 1
ATOM 574 C C . VAL A 1 78 ? -9.842 -6.267 20.876 1.00 96.94 78 VAL A C 1
ATOM 576 O O . VAL A 1 78 ? -9.823 -6.004 19.672 1.00 96.94 78 VAL A O 1
ATOM 579 N N . ALA A 1 79 ? -9.116 -5.567 21.752 1.00 96.12 79 ALA A N 1
ATOM 580 C CA . ALA A 1 79 ? -8.205 -4.496 21.363 1.00 96.12 79 ALA A CA 1
ATOM 581 C C . ALA A 1 79 ? -7.003 -5.008 20.557 1.00 96.12 79 ALA A C 1
ATOM 583 O O . ALA A 1 79 ? -6.530 -4.266 19.690 1.00 96.12 79 ALA A O 1
ATOM 584 N N . GLU A 1 80 ? -6.544 -6.231 20.828 1.00 95.88 80 GLU A N 1
ATOM 585 C CA . GLU A 1 80 ? -5.519 -6.941 20.058 1.00 95.88 80 GLU A CA 1
ATOM 586 C C . GLU A 1 80 ? -6.026 -7.269 18.649 1.00 95.88 80 GLU A C 1
ATOM 588 O O . GLU A 1 80 ? -5.436 -6.793 17.681 1.00 95.88 80 GLU A O 1
ATOM 593 N N . LEU A 1 81 ? -7.197 -7.908 18.511 1.00 96.06 81 LEU A N 1
ATOM 594 C CA . LEU A 1 81 ? -7.812 -8.172 17.196 1.00 96.06 81 LEU A CA 1
ATOM 595 C C . LEU A 1 81 ? -8.006 -6.892 16.366 1.00 96.06 81 LEU A C 1
ATOM 597 O O . LEU A 1 81 ? -7.787 -6.862 15.151 1.00 96.06 81 LEU A O 1
ATOM 601 N N . ALA A 1 82 ? -8.413 -5.801 17.021 1.00 94.25 82 ALA A N 1
ATOM 602 C CA . ALA A 1 82 ? -8.549 -4.503 16.371 1.00 94.25 82 ALA A CA 1
ATOM 603 C C . ALA A 1 82 ? -7.190 -3.922 15.934 1.00 94.25 82 ALA A C 1
ATOM 605 O O . ALA A 1 82 ? -7.117 -3.256 14.903 1.00 94.25 82 ALA A O 1
ATOM 606 N N . ALA A 1 83 ? -6.119 -4.149 16.702 1.00 94.81 83 ALA A N 1
ATOM 607 C CA . ALA A 1 83 ? -4.771 -3.713 16.346 1.00 94.81 83 ALA A CA 1
ATOM 608 C C . ALA A 1 83 ? -4.214 -4.513 15.158 1.00 94.81 83 ALA A C 1
ATOM 610 O O . ALA A 1 83 ? -3.702 -3.904 14.220 1.00 94.81 83 ALA A O 1
ATOM 611 N N . GLU A 1 84 ? -4.404 -5.833 15.144 1.00 94.31 84 GLU A N 1
ATOM 612 C CA . GLU A 1 84 ? -4.034 -6.705 14.021 1.00 94.31 84 GLU A CA 1
ATOM 613 C C . GLU A 1 84 ? -4.750 -6.308 12.720 1.00 94.31 84 GLU A C 1
ATOM 615 O O . GLU A 1 84 ? -4.170 -6.343 11.631 1.00 94.31 84 GLU A O 1
ATOM 620 N N . GLU A 1 85 ? -6.024 -5.895 12.802 1.00 93.50 85 GLU A N 1
ATOM 621 C CA . GLU A 1 85 ? -6.746 -5.371 11.639 1.00 93.50 85 GLU A CA 1
ATOM 622 C C . GLU A 1 85 ? -6.063 -4.126 11.058 1.00 93.50 85 GLU A C 1
ATOM 624 O O . GLU A 1 85 ? -5.918 -4.002 9.836 1.00 93.50 85 GLU A O 1
ATOM 629 N N . GLU A 1 86 ? -5.679 -3.185 11.919 1.00 92.69 86 GLU A N 1
ATOM 630 C CA . GLU A 1 86 ? -5.020 -1.949 11.502 1.00 92.69 86 GLU A CA 1
ATOM 631 C C . GLU A 1 86 ? -3.610 -2.208 10.966 1.00 92.69 86 GLU A C 1
ATOM 633 O O . GLU A 1 86 ? -3.253 -1.645 9.930 1.00 92.69 86 GLU A O 1
ATOM 638 N N . GLU A 1 87 ? -2.847 -3.114 11.579 1.00 93.62 87 GLU A N 1
ATOM 639 C CA . GLU A 1 87 ? -1.532 -3.528 11.081 1.00 93.62 87 GLU A CA 1
ATOM 640 C C . GLU A 1 87 ? -1.637 -4.132 9.677 1.00 93.62 87 GLU A C 1
ATOM 642 O O . GLU A 1 87 ? -0.966 -3.674 8.753 1.00 93.62 87 GLU A O 1
ATOM 647 N N . ARG A 1 88 ? -2.574 -5.061 9.459 1.00 91.88 88 ARG A N 1
ATOM 648 C CA . ARG A 1 88 ? -2.806 -5.668 8.139 1.00 91.88 88 ARG A CA 1
ATOM 649 C C . ARG A 1 88 ? -3.211 -4.637 7.079 1.00 91.88 88 ARG A C 1
ATOM 651 O O . ARG A 1 88 ? -2.863 -4.766 5.902 1.00 91.88 88 ARG A O 1
ATOM 658 N N . LYS A 1 89 ? -3.973 -3.603 7.454 1.00 90.62 89 LYS A N 1
ATOM 659 C CA . LYS A 1 89 ? -4.302 -2.489 6.543 1.00 90.62 89 LYS A CA 1
ATOM 660 C C . LYS A 1 89 ? -3.081 -1.626 6.244 1.00 90.62 89 LYS A C 1
ATOM 662 O O . LYS A 1 89 ? -2.917 -1.214 5.091 1.00 90.62 89 LYS A O 1
ATOM 667 N N . ALA A 1 90 ? -2.262 -1.341 7.252 1.00 93.69 90 ALA A N 1
ATOM 668 C CA . ALA A 1 90 ? -1.045 -0.556 7.108 1.00 93.69 90 ALA A CA 1
ATOM 669 C C . ALA A 1 90 ? -0.034 -1.281 6.213 1.00 93.69 90 ALA A C 1
ATOM 671 O O . ALA A 1 90 ? 0.450 -0.684 5.255 1.00 93.69 90 ALA A O 1
ATOM 672 N N . GLU A 1 91 ? 0.188 -2.578 6.433 1.00 93.62 91 GLU A N 1
ATOM 673 C CA . GLU A 1 91 ? 1.067 -3.421 5.619 1.00 93.62 91 GLU A CA 1
ATOM 674 C C . GLU A 1 91 ? 0.627 -3.429 4.152 1.00 93.62 91 GLU A C 1
ATOM 676 O O . GLU A 1 91 ? 1.413 -3.118 3.260 1.00 93.62 91 GLU A O 1
ATOM 681 N N . LYS A 1 92 ? -0.663 -3.668 3.888 1.00 91.75 92 LYS A N 1
ATO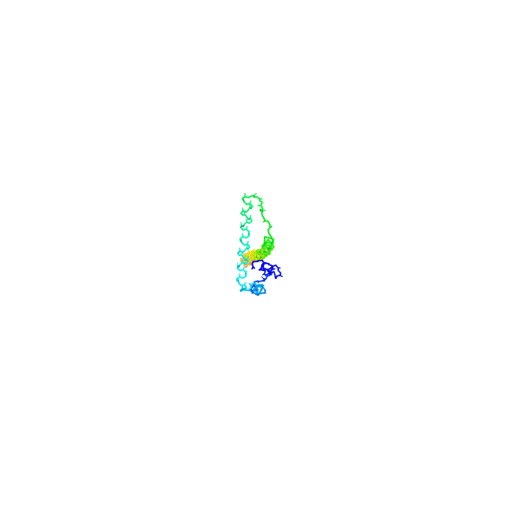M 682 C CA . LYS A 1 92 ? -1.204 -3.663 2.522 1.00 91.75 92 LYS A CA 1
ATOM 683 C C . LYS A 1 92 ? -1.082 -2.300 1.833 1.00 91.75 92 LYS A C 1
ATOM 685 O O . LYS A 1 92 ? -0.959 -2.222 0.609 1.00 91.75 92 LYS A O 1
ATOM 690 N N . THR A 1 93 ? -1.149 -1.217 2.604 1.00 93.25 93 THR A N 1
ATOM 691 C CA . THR A 1 93 ? -0.949 0.145 2.089 1.00 93.25 93 THR A CA 1
ATOM 692 C C . THR A 1 93 ? 0.527 0.383 1.777 1.00 93.25 93 THR A C 1
ATOM 694 O O . THR A 1 93 ? 0.847 0.819 0.673 1.00 93.25 93 THR A O 1
ATOM 697 N N . ALA A 1 94 ? 1.424 0.000 2.686 1.00 95.00 94 ALA A N 1
ATOM 698 C CA . ALA A 1 94 ? 2.867 0.099 2.504 1.00 95.00 94 ALA A CA 1
ATOM 699 C C . ALA A 1 94 ? 3.361 -0.741 1.313 1.00 95.00 94 ALA A C 1
ATOM 701 O O . ALA A 1 94 ? 4.187 -0.272 0.531 1.00 9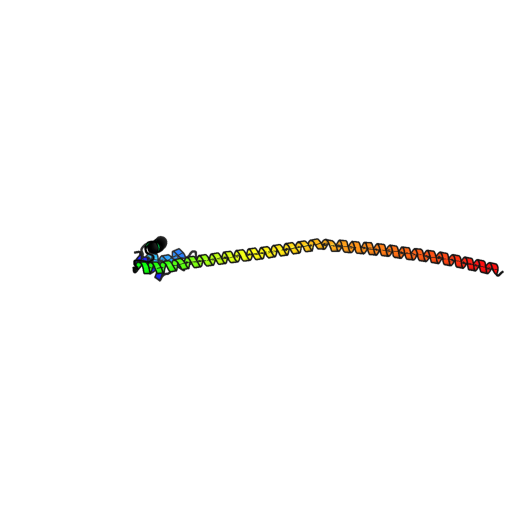5.00 94 ALA A O 1
ATOM 702 N N . GLU A 1 95 ? 2.817 -1.946 1.118 1.00 94.75 95 GLU A N 1
ATOM 703 C CA . GLU A 1 95 ? 3.102 -2.796 -0.043 1.00 94.75 95 GLU A CA 1
ATOM 704 C C . GLU A 1 95 ? 2.692 -2.102 -1.351 1.00 94.75 95 GLU A C 1
ATOM 706 O O . GLU A 1 95 ? 3.463 -2.062 -2.314 1.00 94.75 95 GLU A O 1
ATOM 711 N N . LYS A 1 96 ? 1.496 -1.497 -1.385 1.00 94.75 96 LYS A N 1
ATOM 712 C CA . LYS A 1 96 ? 1.016 -0.753 -2.557 1.00 94.75 96 LYS A CA 1
ATOM 713 C C . LYS A 1 96 ? 1.921 0.438 -2.876 1.00 94.75 96 LYS A C 1
ATOM 715 O O . LYS A 1 96 ? 2.299 0.611 -4.031 1.00 94.75 96 LYS A O 1
ATOM 720 N N . GLU A 1 97 ? 2.307 1.213 -1.867 1.00 95.25 97 GLU A N 1
ATOM 721 C CA . GLU A 1 97 ? 3.216 2.356 -2.021 1.00 95.25 97 GLU A CA 1
ATOM 722 C C . GLU A 1 97 ? 4.631 1.934 -2.438 1.00 95.25 97 GLU A C 1
ATOM 724 O O . GLU A 1 97 ? 5.297 2.626 -3.209 1.00 95.25 97 GLU A O 1
ATOM 729 N N . ALA A 1 98 ? 5.130 0.802 -1.936 1.00 95.44 98 ALA A N 1
ATOM 730 C CA . ALA A 1 98 ? 6.413 0.250 -2.359 1.00 95.44 98 ALA A CA 1
ATOM 731 C C . ALA A 1 98 ? 6.376 -0.158 -3.839 1.00 95.44 98 ALA A C 1
ATOM 733 O O . ALA A 1 98 ? 7.292 0.167 -4.593 1.00 95.44 98 ALA A O 1
ATOM 734 N N . LYS A 1 99 ? 5.286 -0.802 -4.270 1.00 95.44 99 LYS A N 1
ATOM 735 C CA . LYS A 1 99 ? 5.079 -1.196 -5.666 1.00 95.44 99 LYS A CA 1
ATOM 736 C C . LYS A 1 99 ? 4.938 0.005 -6.605 1.00 95.44 99 LYS A C 1
ATOM 738 O O . LYS A 1 99 ? 5.468 -0.026 -7.711 1.00 95.44 99 LYS A O 1
ATOM 743 N N . GLU A 1 100 ? 4.240 1.057 -6.184 1.00 95.38 100 GLU A N 1
ATOM 744 C CA . GLU A 1 100 ? 4.126 2.301 -6.958 1.00 95.38 100 GLU A CA 1
ATOM 745 C C . GLU A 1 100 ? 5.494 2.970 -7.139 1.00 95.38 100 GLU A C 1
ATOM 747 O O . GLU A 1 100 ? 5.866 3.288 -8.266 1.00 95.38 100 GLU A O 1
ATOM 752 N N . ARG A 1 101 ? 6.297 3.064 -6.072 1.00 94.44 101 ARG A N 1
ATOM 753 C CA . ARG A 1 101 ? 7.670 3.590 -6.151 1.00 94.44 101 ARG A CA 1
ATOM 754 C C . ARG A 1 101 ? 8.577 2.777 -7.074 1.00 94.44 101 ARG A C 1
ATOM 756 O O . ARG A 1 101 ? 9.396 3.353 -7.789 1.00 94.44 101 ARG A O 1
ATOM 763 N N . ASP A 1 102 ? 8.456 1.452 -7.064 1.00 95.31 102 ASP A N 1
ATOM 764 C CA . ASP A 1 102 ? 9.235 0.596 -7.966 1.00 95.31 102 ASP A CA 1
ATOM 765 C C . ASP A 1 102 ? 8.830 0.799 -9.434 1.00 95.31 102 ASP A C 1
ATOM 767 O O . ASP A 1 102 ? 9.692 0.953 -10.302 1.00 95.31 102 ASP A O 1
ATOM 771 N N . ASN A 1 103 ? 7.526 0.911 -9.706 1.00 94.69 103 ASN A N 1
ATOM 772 C CA . ASN A 1 103 ? 7.023 1.236 -11.041 1.00 94.69 103 ASN A CA 1
ATOM 773 C C . ASN A 1 103 ? 7.531 2.601 -11.528 1.00 94.69 103 ASN A C 1
ATOM 775 O O . ASN A 1 103 ? 8.040 2.692 -12.644 1.00 94.69 103 ASN A O 1
ATOM 779 N N . GLU A 1 104 ? 7.460 3.641 -10.694 1.00 94.75 104 GLU A N 1
ATOM 780 C CA . GLU A 1 104 ? 7.982 4.974 -11.032 1.00 94.75 104 GLU A CA 1
ATOM 781 C C . GLU A 1 104 ? 9.480 4.933 -11.347 1.00 94.75 104 GLU A C 1
ATOM 783 O O . GLU A 1 104 ? 9.947 5.549 -12.308 1.00 94.75 104 GLU A O 1
ATOM 788 N N . ARG A 1 105 ? 10.248 4.158 -10.573 1.00 94.75 105 ARG A N 1
ATOM 789 C CA . ARG A 1 105 ? 11.676 3.958 -10.824 1.00 94.75 105 ARG A CA 1
ATOM 790 C C . ARG A 1 105 ? 11.920 3.253 -12.159 1.00 94.75 105 ARG A C 1
ATOM 792 O O . ARG A 1 105 ? 12.812 3.662 -12.905 1.00 94.75 105 ARG A O 1
ATOM 799 N N . ALA A 1 106 ? 11.154 2.208 -12.462 1.00 94.44 106 ALA A N 1
ATOM 800 C CA . ALA A 1 106 ? 11.258 1.478 -13.720 1.00 94.44 106 ALA A CA 1
ATOM 801 C C . ALA A 1 106 ? 10.917 2.371 -14.924 1.00 94.44 106 ALA A C 1
ATOM 803 O O . ALA A 1 106 ? 11.618 2.332 -15.939 1.00 94.44 106 ALA A O 1
ATOM 804 N N . ASP A 1 107 ? 9.891 3.211 -14.803 1.00 94.06 107 ASP A N 1
ATOM 805 C CA . ASP A 1 107 ? 9.508 4.162 -15.846 1.00 94.06 107 ASP A CA 1
ATOM 806 C C . ASP A 1 107 ? 10.571 5.252 -16.035 1.00 94.06 107 ASP A C 1
ATOM 808 O O . ASP A 1 107 ? 10.970 5.524 -17.169 1.00 94.06 107 ASP A O 1
ATOM 812 N N . GLY A 1 108 ? 11.158 5.768 -14.950 1.00 93.44 108 GLY A N 1
ATOM 813 C CA . GLY A 1 108 ? 12.304 6.679 -15.026 1.00 93.44 108 GLY A CA 1
ATOM 814 C C . GLY A 1 108 ? 13.499 6.078 -15.780 1.00 93.44 108 GLY A C 1
ATOM 815 O O . GLY A 1 108 ? 14.079 6.726 -16.655 1.00 93.44 108 GLY A O 1
ATOM 816 N N . MET A 1 109 ? 13.832 4.807 -15.520 1.00 93.00 109 MET A N 1
ATOM 817 C CA . MET A 1 109 ? 14.897 4.100 -16.246 1.00 93.00 109 MET A CA 1
ATOM 818 C C . MET A 1 109 ? 14.575 3.922 -17.737 1.00 93.00 109 MET A C 1
ATOM 820 O O . MET A 1 109 ? 15.462 4.067 -18.585 1.00 93.00 109 MET A O 1
ATOM 824 N N . ARG A 1 110 ? 13.314 3.624 -18.082 1.00 92.25 110 ARG A N 1
ATOM 825 C CA . ARG A 1 110 ? 12.867 3.527 -19.483 1.00 92.25 110 ARG A CA 1
ATOM 826 C C . ARG A 1 110 ? 13.008 4.865 -20.200 1.00 92.25 110 ARG A C 1
ATOM 828 O O . ARG A 1 110 ? 13.550 4.904 -21.306 1.00 92.25 110 ARG A O 1
ATOM 835 N N . ASP A 1 111 ? 12.589 5.952 -19.565 1.00 92.56 111 ASP A N 1
ATOM 836 C CA . ASP A 1 111 ? 12.684 7.296 -20.130 1.00 92.56 111 ASP A CA 1
ATOM 837 C C . ASP A 1 111 ? 14.136 7.714 -20.385 1.00 92.56 111 ASP A C 1
ATOM 839 O O . ASP A 1 111 ? 14.462 8.259 -21.447 1.00 92.56 111 ASP A O 1
ATOM 843 N N . GLU A 1 112 ? 15.040 7.433 -19.446 1.00 90.12 112 GLU A N 1
ATOM 844 C CA . GLU A 1 112 ? 16.472 7.689 -19.621 1.00 90.12 112 GLU A CA 1
ATOM 845 C C . GLU A 1 112 ? 17.070 6.873 -20.772 1.00 90.12 112 GLU A C 1
ATOM 847 O O . GLU A 1 112 ? 17.784 7.424 -21.623 1.00 90.12 112 GLU A O 1
ATOM 852 N N . ALA A 1 113 ? 16.731 5.584 -20.861 1.00 87.56 113 ALA A N 1
ATOM 853 C CA . ALA A 1 113 ? 17.169 4.724 -21.955 1.00 87.56 113 ALA A CA 1
ATOM 854 C C . ALA A 1 113 ? 16.679 5.247 -23.319 1.00 87.56 113 ALA A C 1
ATOM 856 O O . ALA A 1 113 ? 17.461 5.326 -24.276 1.00 87.56 113 ALA A O 1
ATOM 857 N N . MET A 1 114 ? 15.419 5.685 -23.403 1.00 86.44 114 MET A N 1
ATOM 858 C CA . MET A 1 114 ? 14.831 6.251 -24.621 1.00 86.44 114 MET A CA 1
ATOM 859 C C . MET A 1 114 ? 15.483 7.579 -25.023 1.00 86.44 114 MET A C 1
ATOM 861 O O . MET A 1 114 ? 15.805 7.778 -26.200 1.00 86.44 114 MET A O 1
ATOM 865 N N . LYS A 1 115 ? 15.788 8.461 -24.062 1.00 84.44 115 LYS A N 1
ATOM 866 C CA . LYS A 1 115 ? 16.565 9.690 -24.313 1.00 84.44 115 LYS A CA 1
ATOM 867 C C . LYS A 1 115 ? 17.956 9.369 -24.872 1.00 84.44 115 LYS A C 1
ATOM 869 O O . LYS A 1 115 ? 18.398 10.004 -25.834 1.00 84.44 115 LYS A O 1
ATOM 874 N N . GLY A 1 116 ? 18.642 8.365 -24.322 1.00 77.38 116 GLY A N 1
ATOM 875 C CA . GLY A 1 116 ? 19.940 7.897 -24.822 1.00 77.38 116 GLY A CA 1
ATOM 876 C C . GLY A 1 116 ? 19.876 7.301 -26.234 1.00 77.38 116 GLY A C 1
ATOM 877 O O . GLY A 1 116 ? 20.809 7.451 -27.027 1.00 77.38 116 GLY A O 1
ATOM 878 N N . MET A 1 117 ? 18.770 6.646 -26.587 1.00 70.94 117 MET A N 1
ATOM 879 C CA . MET A 1 117 ? 18.551 6.091 -27.924 1.00 70.94 117 MET A CA 1
ATOM 880 C C . MET A 1 117 ? 18.274 7.184 -28.966 1.00 70.94 117 MET A C 1
ATOM 882 O O . MET A 1 117 ? 18.864 7.157 -30.047 1.00 70.94 117 MET A O 1
ATOM 886 N N . ASN A 1 118 ? 17.481 8.203 -28.622 1.00 67.69 118 ASN A N 1
ATOM 887 C CA . ASN A 1 118 ? 17.231 9.347 -29.505 1.00 67.69 118 ASN A CA 1
ATOM 888 C C . ASN A 1 118 ? 18.503 10.166 -29.789 1.00 67.69 118 ASN A C 1
ATOM 890 O O . ASN A 1 118 ? 18.729 10.544 -30.935 1.00 67.69 118 ASN A O 1
ATOM 894 N N . LYS A 1 119 ? 19.397 10.343 -28.802 1.00 64.75 119 LYS A N 1
ATOM 895 C CA . LYS A 1 119 ? 20.725 10.967 -29.012 1.00 64.75 119 LYS A CA 1
ATOM 896 C C . LYS A 1 119 ? 21.632 10.181 -29.968 1.00 64.75 119 LYS A C 1
ATOM 898 O O . LYS A 1 119 ? 22.539 10.751 -30.568 1.00 64.75 119 LYS A O 1
ATOM 903 N N . ARG A 1 120 ? 21.445 8.861 -30.078 1.00 60.00 120 ARG A N 1
ATOM 904 C CA . ARG A 1 120 ? 22.193 8.021 -31.030 1.00 60.00 120 ARG A CA 1
ATOM 905 C C . ARG A 1 120 ? 21.598 8.088 -32.433 1.00 60.00 120 ARG A C 1
ATOM 907 O O . ARG A 1 120 ? 22.361 8.066 -33.390 1.00 60.00 120 ARG A O 1
ATOM 914 N N . LYS A 1 121 ? 20.276 8.245 -32.560 1.00 58.44 121 LYS A N 1
ATOM 915 C CA . LYS A 1 121 ? 19.614 8.450 -33.858 1.00 58.44 121 LYS A CA 1
ATOM 916 C C . LYS A 1 121 ? 20.036 9.758 -34.534 1.00 58.44 121 LYS A C 1
ATOM 918 O O . LYS A 1 121 ? 20.306 9.732 -35.724 1.00 58.44 121 LYS A O 1
ATOM 923 N N . THR A 1 122 ? 20.208 10.853 -33.789 1.00 57.44 122 THR A N 1
ATOM 924 C CA . THR A 1 122 ? 20.727 12.126 -34.339 1.00 57.44 122 THR A CA 1
ATOM 925 C C . THR A 1 122 ? 22.193 12.065 -34.777 1.00 57.44 122 THR A C 1
ATOM 927 O O . THR A 1 122 ? 22.613 12.831 -35.632 1.00 57.44 122 THR A O 1
ATOM 930 N N . LYS A 1 123 ? 22.996 11.121 -34.263 1.00 55.44 123 LYS A N 1
ATOM 931 C CA . LYS A 1 123 ? 24.338 10.847 -34.818 1.00 55.44 123 LYS A CA 1
ATOM 932 C C . LYS A 1 123 ? 24.296 10.081 -36.149 1.00 55.44 123 LYS A C 1
ATOM 934 O O . LYS A 1 123 ? 25.333 9.962 -36.798 1.00 55.44 123 LYS A O 1
ATOM 939 N N . GLY A 1 124 ? 23.130 9.576 -36.560 1.00 57.75 124 GLY A N 1
ATOM 940 C CA . GLY A 1 124 ? 22.916 8.954 -37.868 1.00 57.75 124 GLY A CA 1
ATOM 941 C C . GLY A 1 124 ? 23.138 9.912 -39.043 1.00 57.75 124 GLY A C 1
ATOM 942 O O . GLY A 1 124 ? 23.504 9.455 -40.122 1.00 57.75 124 GLY A O 1
ATOM 943 N N . ASP A 1 125 ? 23.045 11.225 -38.811 1.00 60.44 125 ASP A N 1
ATOM 944 C CA . ASP A 1 125 ? 23.274 12.269 -39.822 1.00 60.44 125 ASP A CA 1
ATOM 945 C C . ASP A 1 125 ? 24.759 12.441 -40.199 1.00 60.44 125 ASP A C 1
ATOM 947 O O . ASP A 1 125 ? 25.093 13.100 -41.182 1.00 60.44 125 ASP A O 1
ATOM 951 N N . ILE A 1 126 ? 25.676 11.812 -39.455 1.00 65.38 126 ILE A N 1
ATOM 952 C CA . ILE A 1 126 ? 27.118 11.855 -39.743 1.00 65.38 126 ILE A CA 1
ATOM 953 C C . ILE A 1 126 ? 27.468 10.935 -40.922 1.00 65.38 126 ILE A C 1
ATOM 955 O O . ILE A 1 126 ? 28.414 11.206 -41.660 1.00 65.38 126 ILE A O 1
ATOM 959 N N . LEU A 1 127 ? 26.717 9.846 -41.119 1.00 73.62 127 LEU A N 1
ATOM 960 C CA . LEU A 1 127 ? 27.054 8.835 -42.119 1.00 73.62 127 LEU A CA 1
ATOM 961 C C . LEU A 1 127 ? 26.861 9.338 -43.565 1.00 73.62 127 LEU A C 1
ATOM 963 O O . LEU A 1 127 ? 27.788 9.155 -44.355 1.00 73.62 127 LEU A O 1
ATOM 967 N N . PRO A 1 128 ? 25.755 10.026 -43.927 1.00 79.94 128 PRO A N 1
ATOM 968 C CA . PRO A 1 128 ? 25.614 10.637 -45.251 1.00 79.94 128 PRO A CA 1
ATOM 969 C C . PRO A 1 128 ? 26.707 11.671 -45.546 1.00 79.94 128 PRO A C 1
ATOM 971 O O . PRO A 1 128 ? 27.333 11.607 -46.602 1.00 79.94 128 PRO A O 1
ATOM 974 N N . ALA A 1 129 ? 27.015 12.546 -44.582 1.00 78.69 129 ALA A N 1
ATOM 975 C CA . ALA A 1 129 ? 28.056 13.566 -44.727 1.00 78.69 129 ALA A CA 1
ATOM 976 C C . ALA A 1 129 ? 29.465 12.961 -44.892 1.00 78.69 129 ALA A C 1
ATOM 978 O O . ALA A 1 129 ? 30.310 13.499 -45.609 1.00 78.69 129 ALA A O 1
ATOM 979 N N . LEU A 1 130 ? 29.739 11.824 -44.242 1.00 81.69 130 LEU A N 1
ATOM 980 C CA . LEU A 1 130 ? 31.009 11.114 -44.398 1.00 81.69 130 LEU A CA 1
ATOM 981 C C . LEU A 1 130 ? 31.121 10.443 -45.775 1.00 81.69 130 LEU A C 1
ATOM 983 O O . LEU A 1 130 ? 32.194 10.465 -46.375 1.00 81.69 130 LEU A O 1
ATOM 987 N N . ILE A 1 131 ? 30.023 9.871 -46.282 1.00 86.50 131 ILE A N 1
ATOM 988 C CA . ILE A 1 131 ? 29.964 9.268 -47.623 1.00 86.50 131 ILE A CA 1
ATOM 989 C C . ILE A 1 131 ? 30.203 10.332 -48.698 1.00 86.50 131 ILE A C 1
ATOM 991 O O . ILE A 1 131 ? 30.974 10.091 -49.625 1.00 86.50 131 ILE A O 1
ATOM 995 N N . GLU A 1 132 ? 29.580 11.501 -48.564 1.00 88.75 132 GLU A N 1
ATOM 996 C CA . GLU A 1 132 ? 29.757 12.625 -49.486 1.00 88.75 132 GLU A CA 1
ATOM 997 C C . GLU A 1 132 ? 31.211 13.111 -49.505 1.00 88.75 132 GLU A C 1
ATOM 999 O O . GLU A 1 132 ? 31.839 13.116 -50.561 1.00 88.75 132 GLU A O 1
ATOM 1004 N N . ARG A 1 133 ? 31.812 13.344 -48.330 1.00 89.31 133 ARG A N 1
ATOM 1005 C CA . ARG A 1 133 ? 33.231 13.728 -48.217 1.00 89.31 133 ARG A CA 1
ATOM 1006 C C . ARG A 1 133 ? 34.182 12.719 -48.871 1.00 89.31 133 ARG A C 1
ATOM 1008 O O . ARG A 1 133 ? 35.198 13.095 -49.452 1.00 89.31 133 ARG A O 1
ATOM 1015 N N . VAL A 1 134 ? 33.898 11.422 -48.738 1.00 92.44 134 VAL A N 1
ATOM 1016 C CA . VAL A 1 134 ? 34.710 10.366 -49.366 1.00 92.44 134 VAL A CA 1
ATOM 1017 C C . VAL A 1 134 ? 34.587 10.415 -50.889 1.00 92.44 134 VAL A C 1
ATOM 1019 O O . VAL A 1 134 ? 35.603 10.276 -51.569 1.00 92.44 134 VAL A O 1
ATOM 1022 N N . ARG A 1 135 ? 33.384 10.662 -51.424 1.00 92.44 135 ARG A N 1
ATOM 1023 C CA . ARG A 1 135 ? 33.166 10.814 -52.871 1.00 92.44 135 ARG A CA 1
ATOM 1024 C C . ARG A 1 135 ? 33.910 12.017 -53.437 1.00 92.44 135 ARG A C 1
ATOM 1026 O O . ARG A 1 135 ? 34.650 11.841 -54.397 1.00 92.44 135 ARG A O 1
ATOM 1033 N N . GLU A 1 136 ? 33.799 13.183 -52.802 1.00 93.44 136 GLU A N 1
ATOM 1034 C CA . GLU A 1 136 ? 34.502 14.406 -53.224 1.00 93.44 136 GLU A CA 1
ATOM 1035 C C . GLU A 1 136 ? 36.021 14.196 -53.289 1.00 93.44 136 GLU A C 1
ATOM 1037 O O . GLU A 1 136 ? 36.681 14.563 -54.261 1.00 93.44 136 GLU A O 1
ATOM 1042 N N . ARG A 1 137 ? 36.587 13.538 -52.270 1.00 93.88 137 ARG A N 1
ATOM 1043 C CA . ARG A 1 137 ? 38.014 13.195 -52.238 1.00 93.88 137 ARG A CA 1
ATOM 1044 C C . ARG A 1 137 ? 38.399 12.264 -53.390 1.00 93.88 137 ARG A C 1
ATOM 1046 O O . ARG A 1 137 ? 39.451 12.443 -54.000 1.00 93.88 137 ARG A O 1
ATOM 1053 N N . ASP A 1 138 ? 37.593 11.241 -53.654 1.00 94.50 138 ASP A N 1
ATOM 1054 C CA . ASP A 1 138 ? 37.891 10.259 -54.695 1.00 94.50 138 ASP A CA 1
ATOM 1055 C C . ASP A 1 138 ? 37.768 10.869 -56.101 1.00 94.50 138 ASP A C 1
ATOM 1057 O O . ASP A 1 138 ? 38.573 10.548 -56.975 1.00 94.50 138 ASP A O 1
ATOM 1061 N N . GLU A 1 139 ? 36.818 11.781 -56.313 1.00 95.25 139 GLU A N 1
ATOM 1062 C CA . GLU A 1 139 ? 36.678 12.560 -57.550 1.00 95.25 139 GLU A CA 1
ATOM 1063 C C . GLU A 1 139 ? 37.881 13.477 -57.775 1.00 95.25 139 GLU A C 1
ATOM 1065 O O . GLU A 1 139 ? 38.500 13.421 -58.840 1.00 95.25 139 GLU A O 1
ATOM 1070 N N . PHE A 1 140 ? 38.290 14.223 -56.747 1.00 93.38 140 PHE A N 1
ATOM 1071 C CA . PHE A 1 140 ? 39.482 15.066 -56.806 1.00 93.38 140 PHE A CA 1
ATOM 1072 C C . PHE A 1 140 ? 40.744 14.255 -57.138 1.00 93.38 140 PHE A C 1
ATOM 1074 O O . PHE A 1 140 ? 41.530 14.623 -58.011 1.00 93.38 140 PHE A O 1
ATOM 1081 N N . ASN A 1 141 ? 40.922 13.096 -56.499 1.00 93.56 141 ASN A N 1
ATOM 1082 C CA . ASN A 1 141 ? 42.064 12.222 -56.768 1.00 93.56 141 ASN A CA 1
ATOM 1083 C C . ASN A 1 141 ? 42.065 11.676 -58.204 1.00 93.56 141 ASN A C 1
ATOM 1085 O O . ASN A 1 141 ? 43.132 11.549 -58.809 1.00 93.56 141 ASN A O 1
ATOM 1089 N N . ARG A 1 142 ? 40.890 11.365 -58.767 1.00 94.75 142 ARG A N 1
ATOM 1090 C CA . ARG A 1 142 ? 40.770 10.944 -60.172 1.00 94.75 142 ARG A CA 1
ATOM 1091 C C . ARG A 1 142 ? 41.147 12.070 -61.122 1.00 94.75 142 ARG A C 1
ATOM 1093 O O . ARG A 1 142 ? 41.875 11.819 -62.076 1.00 94.75 142 ARG A O 1
ATOM 1100 N N . GLU A 1 143 ? 40.696 13.291 -60.853 1.00 94.69 143 GLU A N 1
ATOM 1101 C CA . GLU A 1 143 ? 41.036 14.453 -61.676 1.00 94.69 143 GLU A CA 1
ATOM 1102 C C . GLU A 1 143 ? 42.547 14.713 -61.679 1.00 94.69 143 GLU A C 1
ATOM 1104 O O . GLU A 1 143 ? 43.152 14.881 -62.741 1.00 94.69 143 GLU A O 1
ATOM 1109 N N . ILE A 1 144 ? 43.184 14.650 -60.506 1.00 95.44 144 ILE A N 1
ATOM 1110 C CA . ILE A 1 144 ? 44.642 14.756 -60.387 1.00 95.44 144 ILE A CA 1
ATOM 1111 C C . ILE A 1 144 ? 45.340 13.649 -61.180 1.00 95.44 144 ILE A C 1
ATOM 1113 O O . ILE A 1 144 ? 46.278 13.935 -61.922 1.00 95.44 144 ILE A O 1
ATOM 1117 N N . ALA A 1 145 ? 44.880 12.400 -61.074 1.00 94.56 145 ALA A N 1
ATOM 1118 C CA . ALA A 1 145 ? 45.470 11.287 -61.811 1.00 94.56 145 ALA A CA 1
ATOM 1119 C C . ALA A 1 145 ? 45.364 11.485 -63.333 1.00 94.56 145 ALA A C 1
ATOM 1121 O O . ALA A 1 145 ? 46.359 11.320 -64.037 1.00 94.56 145 ALA A O 1
ATOM 1122 N N . ILE A 1 146 ? 44.196 11.906 -63.831 1.00 95.25 146 ILE A N 1
ATOM 1123 C CA . ILE A 1 146 ? 43.979 12.208 -65.254 1.00 95.25 146 ILE A CA 1
ATOM 1124 C C . ILE A 1 146 ? 44.929 13.315 -65.712 1.00 95.25 146 ILE A C 1
ATOM 1126 O O . ILE A 1 146 ? 45.596 13.176 -66.736 1.00 95.25 146 ILE A O 1
ATOM 1130 N N . ARG A 1 147 ? 45.038 14.401 -64.940 1.00 94.25 147 ARG A N 1
ATOM 1131 C CA . ARG A 1 147 ? 45.911 15.526 -65.286 1.00 94.25 147 ARG A CA 1
ATOM 1132 C C . ARG A 1 147 ? 47.387 15.134 -65.287 1.00 94.25 147 ARG A C 1
ATOM 1134 O O . ARG A 1 147 ? 48.130 15.579 -66.159 1.00 94.25 147 ARG A O 1
ATOM 1141 N N . THR A 1 148 ? 47.810 14.292 -64.348 1.00 95.12 148 THR A N 1
ATOM 1142 C CA . THR A 1 148 ? 49.176 13.757 -64.315 1.00 95.12 148 THR A CA 1
ATOM 1143 C C . THR A 1 148 ? 49.465 12.903 -65.546 1.00 95.12 148 THR A C 1
ATOM 1145 O O . THR A 1 148 ? 50.498 13.110 -66.177 1.00 95.12 148 THR A O 1
ATOM 1148 N N . VAL A 1 149 ? 48.551 12.003 -65.929 1.00 95.12 149 VAL A N 1
ATOM 1149 C CA . VAL A 1 149 ? 48.706 11.179 -67.142 1.00 95.12 149 VAL A CA 1
ATOM 1150 C C . VAL A 1 149 ? 48.787 12.058 -68.390 1.00 95.12 149 VAL A C 1
ATOM 1152 O O . VAL A 1 149 ? 49.728 11.917 -69.162 1.00 95.12 149 VAL A O 1
ATOM 1155 N N . ALA A 1 150 ? 47.881 13.026 -68.547 1.00 95.12 150 ALA A N 1
ATOM 1156 C CA . ALA A 1 150 ? 47.884 13.928 -69.700 1.00 95.12 150 ALA A CA 1
ATOM 1157 C C . ALA A 1 150 ? 49.178 14.760 -69.801 1.00 95.12 150 ALA A C 1
ATOM 1159 O O . ALA A 1 150 ? 49.724 14.957 -70.886 1.00 95.12 150 ALA A O 1
ATOM 1160 N N . ASN A 1 151 ? 49.704 15.241 -68.670 1.00 93.38 151 ASN A N 1
ATOM 1161 C CA . ASN A 1 151 ? 50.979 15.960 -68.645 1.00 93.38 151 ASN A CA 1
ATOM 1162 C C . ASN A 1 151 ? 52.154 15.062 -69.059 1.00 93.38 151 ASN A C 1
ATOM 1164 O O . ASN A 1 151 ? 53.041 15.510 -69.786 1.00 93.38 151 ASN A O 1
ATOM 1168 N N . GLU A 1 152 ? 52.156 13.809 -68.608 1.00 95.19 152 GLU A N 1
ATOM 1169 C CA . GLU A 1 152 ? 53.189 12.831 -68.942 1.00 95.19 152 GLU A CA 1
ATOM 1170 C C . GLU A 1 152 ? 53.146 12.444 -70.428 1.00 95.19 152 GLU A C 1
ATOM 1172 O O . GLU A 1 152 ? 54.180 12.413 -71.093 1.00 95.19 152 GLU A O 1
ATOM 1177 N N . GLU A 1 153 ? 51.951 12.238 -70.987 1.00 93.94 153 GLU A N 1
ATOM 1178 C CA . GLU A 1 153 ? 51.758 11.981 -72.419 1.00 93.94 153 GLU A CA 1
ATOM 1179 C C . GLU A 1 153 ? 52.267 13.143 -73.281 1.00 93.94 153 GLU A C 1
ATOM 1181 O O . GLU A 1 153 ? 53.005 12.921 -74.244 1.00 93.94 153 GLU A O 1
ATOM 1186 N N . ASN A 1 154 ? 51.950 14.387 -72.900 1.00 93.69 154 ASN A N 1
ATOM 1187 C CA . ASN A 1 154 ? 52.456 15.582 -73.580 1.00 93.69 154 ASN A CA 1
ATOM 1188 C C . ASN A 1 154 ? 53.988 15.669 -73.523 1.00 93.69 154 ASN A C 1
ATOM 1190 O O . ASN A 1 154 ? 54.629 16.019 -74.515 1.00 93.69 154 ASN A O 1
ATOM 1194 N N . ARG A 1 155 ? 54.595 15.323 -72.380 1.00 94.38 155 ARG A N 1
ATOM 1195 C CA . ARG A 1 155 ? 56.056 15.289 -72.233 1.00 94.38 155 ARG A CA 1
ATOM 1196 C C . ARG A 1 155 ? 56.687 14.268 -73.179 1.00 94.38 155 ARG A C 1
ATOM 1198 O O . ARG A 1 155 ? 57.619 14.609 -73.904 1.00 94.38 155 ARG A O 1
ATOM 1205 N N . LEU A 1 156 ? 56.152 13.047 -73.210 1.00 94.44 156 LEU A N 1
ATOM 1206 C CA . LEU A 1 156 ? 56.641 11.984 -74.089 1.00 94.44 156 LEU A CA 1
ATOM 1207 C C . LEU A 1 156 ? 56.469 12.335 -75.573 1.00 94.44 156 LEU A C 1
ATOM 1209 O O . LEU A 1 156 ? 57.325 11.982 -76.383 1.00 94.44 156 LEU A O 1
ATOM 1213 N N . ALA A 1 157 ? 55.396 13.037 -75.945 1.00 94.69 157 ALA A N 1
ATOM 1214 C CA . ALA A 1 157 ? 55.199 13.518 -77.311 1.00 94.69 157 ALA A CA 1
ATOM 1215 C C . ALA A 1 157 ? 56.299 14.511 -77.727 1.00 94.69 157 ALA A C 1
ATOM 1217 O O . ALA A 1 157 ? 56.935 14.318 -78.763 1.00 94.69 157 ALA A O 1
ATOM 1218 N N . LEU A 1 158 ? 56.599 15.499 -76.876 1.00 93.12 158 LEU A N 1
ATOM 1219 C CA . LEU A 1 158 ? 57.680 16.462 -77.119 1.00 93.12 158 LEU A CA 1
ATOM 1220 C C . LEU A 1 158 ? 59.056 15.784 -77.217 1.00 93.12 158 LEU A C 1
ATOM 1222 O O . LEU A 1 158 ? 59.886 16.171 -78.040 1.00 93.12 158 LEU A O 1
ATOM 1226 N N . GLU A 1 159 ? 59.319 14.767 -76.395 1.00 93.06 159 GLU A N 1
ATOM 1227 C CA . GLU A 1 159 ? 60.566 13.995 -76.466 1.00 93.06 159 GLU A CA 1
ATOM 1228 C C . GLU A 1 159 ? 60.685 13.196 -77.769 1.00 93.06 159 GLU A C 1
ATOM 1230 O O . GLU A 1 159 ? 61.758 13.168 -78.378 1.00 93.06 159 GLU A O 1
ATOM 1235 N N . ARG A 1 160 ? 59.586 12.590 -78.238 1.00 92.31 160 ARG A N 1
ATOM 1236 C CA . ARG A 1 160 ? 59.550 11.884 -79.527 1.00 92.31 160 ARG A CA 1
ATOM 1237 C C . ARG A 1 160 ? 59.833 12.830 -80.691 1.00 92.31 160 ARG A C 1
ATOM 1239 O O . ARG A 1 160 ? 60.680 12.505 -81.519 1.00 92.31 160 ARG A O 1
ATOM 1246 N N . GLU A 1 161 ? 59.195 13.999 -80.722 1.00 92.81 161 GLU A N 1
ATOM 1247 C CA . GLU A 1 161 ? 59.434 15.013 -81.759 1.00 92.81 161 GLU A CA 1
ATOM 1248 C C . GLU A 1 161 ? 60.895 15.483 -81.779 1.00 92.81 161 GLU A C 1
ATOM 1250 O O . GLU A 1 161 ? 61.508 15.567 -82.845 1.00 92.81 161 GLU A O 1
ATOM 1255 N N . ARG A 1 162 ? 61.496 15.724 -80.604 1.00 91.44 162 ARG A N 1
ATOM 1256 C CA . ARG A 1 162 ? 62.922 16.080 -80.496 1.00 91.44 162 ARG A CA 1
ATOM 1257 C C . ARG A 1 162 ? 63.833 14.996 -81.056 1.00 91.44 162 ARG A C 1
ATOM 1259 O O . ARG A 1 162 ? 64.754 15.303 -81.806 1.00 91.44 162 ARG A O 1
ATOM 1266 N N . LEU A 1 163 ? 63.572 13.738 -80.714 1.00 91.94 163 LEU A N 1
ATOM 1267 C CA . LEU A 1 163 ? 64.382 12.612 -81.171 1.00 91.94 163 LEU A CA 1
ATOM 1268 C C . LEU A 1 163 ? 64.230 12.376 -82.682 1.00 91.94 163 LEU A C 1
ATOM 1270 O O . LEU A 1 163 ? 65.184 11.972 -83.348 1.00 91.94 163 LEU A O 1
ATOM 1274 N N . GLU A 1 164 ? 63.053 12.644 -83.249 1.00 92.06 164 GLU A N 1
ATOM 1275 C CA . GLU A 1 164 ? 62.857 12.642 -84.701 1.00 92.06 164 GLU A CA 1
ATOM 1276 C C . GLU A 1 164 ? 63.626 13.763 -85.401 1.00 92.06 164 GLU A C 1
ATOM 1278 O O . GLU A 1 164 ? 64.235 13.511 -86.443 1.00 92.06 164 GLU A O 1
ATOM 1283 N N . LEU A 1 165 ? 63.618 14.978 -84.847 1.00 89.00 165 LEU A N 1
ATOM 1284 C CA . LEU A 1 165 ? 64.411 16.093 -85.367 1.00 89.00 165 LEU A CA 1
ATOM 1285 C C . LEU A 1 165 ? 65.906 15.772 -85.315 1.00 89.00 165 LEU A C 1
ATOM 1287 O O . LEU A 1 165 ? 66.574 15.872 -86.339 1.00 89.00 165 LEU A O 1
ATOM 1291 N N . GLU A 1 166 ? 66.406 15.265 -84.188 1.00 87.56 166 GLU A N 1
ATOM 1292 C CA . GLU A 1 166 ? 67.812 14.875 -84.046 1.00 87.56 166 GLU A CA 1
ATOM 1293 C C . GLU A 1 166 ? 68.207 13.775 -85.049 1.00 87.56 166 GLU A C 1
ATOM 1295 O O . GLU A 1 166 ? 69.279 13.822 -85.652 1.00 87.56 166 GLU A O 1
ATOM 1300 N N . LYS A 1 167 ? 67.333 12.786 -85.288 1.00 89.12 167 LYS A N 1
ATOM 1301 C CA . LYS A 1 167 ? 67.555 11.763 -86.324 1.00 89.12 167 LYS A CA 1
ATOM 1302 C C . LYS A 1 167 ? 67.625 12.367 -87.726 1.00 89.12 167 LYS A C 1
ATOM 1304 O O . LYS A 1 167 ? 68.487 11.960 -88.502 1.00 89.12 167 LYS A O 1
ATOM 1309 N N . LYS A 1 168 ? 66.734 13.309 -88.054 1.00 87.38 168 LYS A N 1
ATOM 1310 C CA . LYS A 1 168 ? 66.730 14.014 -89.348 1.00 87.38 168 LYS A CA 1
ATOM 1311 C C . LYS A 1 168 ? 68.002 14.845 -89.526 1.00 87.38 168 LYS A C 1
ATOM 1313 O O . LYS A 1 168 ? 68.618 14.772 -90.582 1.00 87.38 168 LYS A O 1
ATOM 1318 N N . GLU A 1 169 ? 68.427 15.564 -88.491 1.00 83.69 169 GLU A N 1
ATOM 1319 C CA . GLU A 1 169 ? 69.663 16.356 -88.490 1.00 83.69 169 GLU A CA 1
ATOM 1320 C C . GLU A 1 169 ? 70.908 15.475 -88.653 1.00 83.69 169 GLU A C 1
ATOM 1322 O O . GLU A 1 169 ? 71.753 15.750 -89.503 1.00 83.69 169 GLU A O 1
ATOM 1327 N N . ARG A 1 170 ? 71.004 14.363 -87.911 1.00 78.50 170 ARG A N 1
ATOM 1328 C CA . ARG A 1 170 ? 72.107 13.397 -88.060 1.00 78.50 170 ARG A CA 1
ATOM 1329 C C . ARG A 1 170 ? 72.131 12.753 -89.446 1.00 78.50 170 ARG A C 1
ATOM 1331 O O . ARG A 1 170 ? 73.208 12.564 -89.997 1.00 78.50 170 ARG A O 1
ATOM 1338 N N . ALA A 1 171 ? 70.970 12.421 -90.013 1.00 79.50 171 ALA A N 1
ATOM 1339 C CA . ALA A 1 171 ? 70.883 11.871 -91.365 1.00 79.50 171 ALA A CA 1
ATOM 1340 C C . ALA A 1 171 ? 71.323 12.891 -92.429 1.00 79.50 171 ALA A C 1
ATOM 1342 O O . ALA A 1 171 ? 72.019 12.517 -93.368 1.00 79.50 171 ALA A O 1
ATOM 1343 N N . ALA A 1 172 ? 70.975 14.169 -92.253 1.00 75.25 172 ALA A N 1
ATOM 1344 C CA . ALA A 1 172 ? 71.399 15.254 -93.137 1.00 75.25 172 ALA A CA 1
ATOM 1345 C C . ALA A 1 172 ? 72.906 15.563 -93.044 1.00 75.25 172 ALA A C 1
ATOM 1347 O O . ALA A 1 172 ? 73.477 16.062 -94.004 1.00 75.25 172 ALA A O 1
ATOM 1348 N N . PHE A 1 173 ? 73.554 15.262 -91.914 1.00 69.19 173 PHE A N 1
ATOM 1349 C CA . PHE A 1 173 ? 74.993 15.474 -91.710 1.00 69.19 173 PHE A CA 1
ATOM 1350 C C . PHE A 1 173 ? 75.881 14.343 -92.276 1.00 69.19 173 PHE A C 1
ATOM 1352 O O . PHE A 1 173 ? 77.094 14.502 -92.369 1.00 69.19 173 PHE A O 1
ATOM 1359 N N . ILE A 1 174 ? 75.301 13.184 -92.617 1.00 65.56 174 ILE A N 1
ATOM 1360 C CA . ILE A 1 174 ? 76.025 11.991 -93.109 1.00 65.56 174 ILE A CA 1
ATOM 1361 C C . ILE A 1 174 ? 75.985 11.881 -94.658 1.00 65.56 174 ILE A C 1
ATOM 1363 O O . ILE A 1 174 ? 76.616 10.986 -95.222 1.00 65.56 174 ILE A O 1
ATOM 1367 N N . GLN A 1 175 ? 75.292 12.794 -95.354 1.00 47.88 175 GLN A N 1
ATOM 1368 C CA . GLN A 1 175 ? 75.348 12.971 -96.820 1.00 47.88 175 GLN A CA 1
ATOM 1369 C C . GLN A 1 175 ? 76.335 14.067 -97.219 1.00 47.88 175 GLN A C 1
ATOM 1371 O O . GLN A 1 175 ? 76.976 13.888 -98.279 1.00 47.88 175 GLN A O 1
#